Protein AF-W1XGR9-F1 (afdb_monomer)

pLDDT: mean 92.9, std 4.35, range [65.25, 97.06]

Mean predicted aligned error: 4.76 Å

Organism: NCBI:txid408170

Secondary structure (DSSP, 8-state):
-HHHHHHHHHHHHHHHHTT----SPPSSSTT-SSHHHHHHHHHHHHHHHHT--HHHHHHHTT--HHHHHHHHHHTT-

Radius of gyration: 18.59 Å; Cα contacts (8 Å, |Δi|>4): 52; chains: 1; bounding box: 41×20×48 Å

Foldseek 3Di:
DVVVVVVVVVVVVVCVVVVVPPDDDDCQDCPHPDVVSNVLLVVLVVCVVVVHDLVVSCVVSVHDSVSSVVSCVVVVD

Structure (mmCIF, N/CA/C/O backbone):
data_AF-W1XGR9-F1
#
_entry.id   AF-W1XGR9-F1
#
loop_
_atom_site.group_PDB
_atom_site.id
_atom_site.type_symbol
_atom_site.label_atom_id
_atom_site.label_alt_id
_atom_site.label_comp_id
_atom_site.label_asym_id
_atom_site.label_entity_id
_atom_site.label_seq_id
_atom_site.pdbx_PDB_ins_code
_atom_site.Cartn_x
_atom_site.Cartn_y
_atom_site.Cartn_z
_atom_site.occupancy
_atom_site.B_iso_or_equiv
_atom_site.auth_seq_id
_atom_site.auth_comp_id
_atom_site.auth_asym_id
_atom_site.auth_atom_id
_atom_site.pdbx_PDB_model_num
ATOM 1 N N . THR A 1 1 ? 26.572 1.901 -27.151 1.00 65.25 1 THR A N 1
ATOM 2 C CA . THR A 1 1 ? 26.103 2.183 -28.529 1.00 65.25 1 THR A CA 1
ATOM 3 C C . THR A 1 1 ? 24.590 2.203 -28.569 1.00 65.25 1 THR A C 1
ATOM 5 O O . THR A 1 1 ? 23.971 1.389 -27.889 1.00 65.25 1 THR A O 1
ATOM 8 N N . GLU A 1 2 ? 23.999 3.099 -29.359 1.00 82.62 2 GLU A N 1
ATOM 9 C CA . GLU A 1 2 ? 22.541 3.300 -29.474 1.00 82.62 2 GLU A CA 1
ATOM 10 C C . GLU A 1 2 ? 21.746 2.006 -29.751 1.00 82.62 2 GLU A C 1
ATOM 12 O O . GLU A 1 2 ? 20.691 1.790 -29.157 1.00 82.62 2 GLU A O 1
ATOM 17 N N . LYS A 1 3 ? 22.335 1.048 -30.483 1.00 86.00 3 LYS A N 1
ATOM 18 C CA . LYS A 1 3 ? 21.749 -0.279 -30.767 1.00 86.00 3 LYS A CA 1
ATOM 19 C C . LYS A 1 3 ? 21.334 -1.092 -29.527 1.00 86.00 3 LYS A C 1
ATOM 21 O O . LYS A 1 3 ? 20.376 -1.859 -29.589 1.00 86.00 3 LYS A O 1
ATOM 26 N N . TYR A 1 4 ? 22.039 -0.972 -28.398 1.00 90.12 4 TYR A N 1
ATOM 27 C CA . TYR A 1 4 ? 21.661 -1.698 -27.172 1.00 90.12 4 TYR A CA 1
ATOM 28 C C . TYR A 1 4 ? 20.407 -1.102 -26.523 1.00 90.12 4 TYR A C 1
ATOM 30 O O . TYR A 1 4 ? 19.540 -1.842 -26.060 1.00 90.12 4 TYR A O 1
ATOM 38 N N . LYS A 1 5 ? 20.277 0.231 -26.548 1.00 93.44 5 LYS A N 1
ATOM 39 C CA . LYS A 1 5 ? 19.105 0.941 -26.021 1.00 93.44 5 LYS A CA 1
ATOM 40 C C . LYS A 1 5 ? 17.868 0.669 -26.876 1.00 93.44 5 LYS A C 1
ATOM 42 O O . LYS A 1 5 ? 16.789 0.474 -26.327 1.00 93.44 5 LYS A O 1
ATOM 47 N N . GLU A 1 6 ? 18.014 0.611 -28.199 1.00 94.75 6 GLU A N 1
ATOM 48 C CA . GLU A 1 6 ? 16.918 0.281 -29.123 1.00 94.75 6 GLU A CA 1
ATOM 49 C C . GLU A 1 6 ? 16.353 -1.117 -28.867 1.00 94.75 6 GLU A C 1
ATOM 51 O O . GLU A 1 6 ? 15.144 -1.268 -28.689 1.00 94.75 6 GLU A O 1
ATOM 56 N N . ARG A 1 7 ? 17.224 -2.126 -28.747 1.00 94.94 7 ARG A N 1
ATOM 57 C CA . ARG A 1 7 ? 16.807 -3.497 -28.411 1.00 94.94 7 ARG A CA 1
ATOM 58 C C . ARG A 1 7 ? 16.127 -3.568 -27.047 1.00 94.94 7 ARG A C 1
ATOM 60 O O . ARG A 1 7 ? 15.097 -4.223 -26.907 1.00 94.94 7 ARG A O 1
ATOM 67 N N . GLN A 1 8 ? 16.652 -2.848 -26.053 1.00 95.38 8 GLN A N 1
ATOM 68 C CA . GLN A 1 8 ? 16.017 -2.762 -24.738 1.00 95.38 8 GLN A CA 1
ATOM 69 C C . GL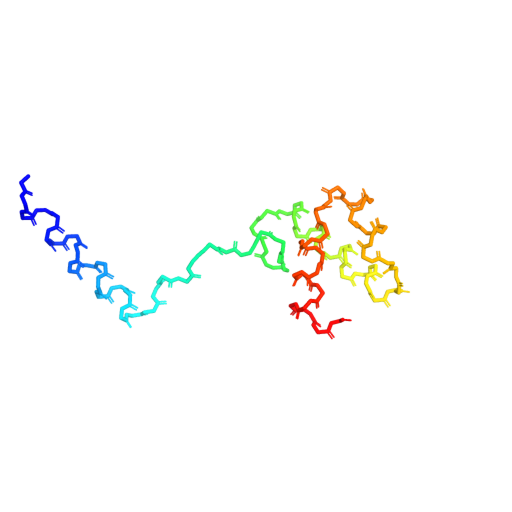N A 1 8 ? 14.624 -2.121 -24.828 1.00 95.38 8 GLN A C 1
ATOM 71 O O . GLN A 1 8 ? 13.678 -2.644 -24.243 1.00 95.38 8 GLN A O 1
ATOM 76 N N . ARG A 1 9 ? 14.465 -1.030 -25.590 1.00 95.88 9 ARG A N 1
ATOM 77 C CA . ARG A 1 9 ? 13.167 -0.369 -25.808 1.00 95.88 9 ARG A CA 1
ATOM 78 C C . ARG A 1 9 ? 12.164 -1.298 -26.485 1.00 95.88 9 ARG A C 1
ATOM 80 O O . ARG A 1 9 ? 11.038 -1.393 -26.005 1.00 95.88 9 ARG A O 1
ATOM 87 N N . GLN A 1 10 ? 12.569 -2.006 -27.541 1.00 96.50 10 GLN A N 1
ATOM 88 C CA . GLN A 1 1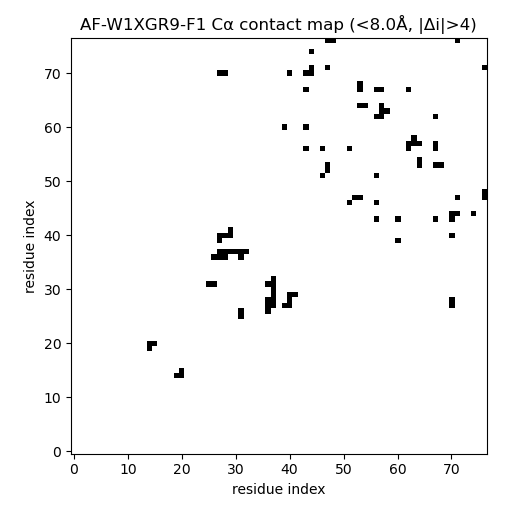0 ? 11.725 -2.999 -28.216 1.00 96.50 10 GLN A CA 1
ATOM 89 C C . GLN A 1 10 ? 11.277 -4.100 -27.244 1.00 96.50 10 GLN A C 1
ATOM 91 O O . GLN A 1 10 ? 10.086 -4.393 -27.155 1.00 96.50 10 GLN A O 1
ATOM 96 N N . GLY A 1 11 ? 12.198 -4.640 -26.439 1.00 96.56 11 GLY A N 1
ATOM 97 C CA . GLY A 1 11 ? 11.869 -5.636 -25.416 1.00 96.56 11 GLY A CA 1
ATOM 98 C C . GLY A 1 11 ? 10.893 -5.111 -24.357 1.00 96.56 11 GLY A C 1
ATOM 99 O O . GLY A 1 11 ? 9.921 -5.786 -24.018 1.00 96.56 11 GLY A O 1
ATOM 100 N N . VAL A 1 12 ? 11.099 -3.881 -23.871 1.00 95.88 12 VAL A N 1
ATOM 101 C CA . VAL A 1 12 ? 10.188 -3.227 -22.916 1.00 95.88 12 VAL A CA 1
ATOM 102 C C . VAL A 1 12 ? 8.801 -3.023 -23.530 1.00 95.88 12 VAL A C 1
ATOM 104 O O . VAL A 1 12 ? 7.808 -3.260 -22.844 1.00 95.88 12 VAL A O 1
ATOM 107 N N . LEU A 1 13 ? 8.710 -2.611 -24.799 1.00 96.62 13 LEU A N 1
ATOM 108 C CA . LEU A 1 13 ? 7.434 -2.442 -25.503 1.00 96.62 13 LEU A CA 1
ATOM 109 C C . LEU A 1 13 ? 6.665 -3.763 -25.588 1.00 96.62 13 LEU A C 1
ATOM 111 O O . LEU A 1 13 ? 5.509 -3.806 -25.171 1.00 96.62 13 LEU A O 1
ATOM 115 N N . LEU A 1 14 ? 7.321 -4.842 -26.021 1.00 97.06 14 LEU A N 1
ATOM 116 C CA . LEU A 1 14 ? 6.710 -6.174 -26.086 1.00 97.06 14 LEU A CA 1
ATOM 117 C C . LEU A 1 14 ? 6.244 -6.656 -24.703 1.00 97.06 14 LEU A C 1
ATOM 119 O O . LEU A 1 14 ? 5.134 -7.162 -24.551 1.00 97.06 14 LEU A O 1
ATOM 123 N N . ALA A 1 15 ? 7.049 -6.453 -23.658 1.00 96.00 15 ALA A N 1
ATOM 124 C CA . ALA A 1 15 ? 6.683 -6.847 -22.298 1.00 96.00 15 ALA A CA 1
ATOM 125 C C . ALA A 1 15 ? 5.548 -5.990 -21.698 1.00 96.00 15 ALA A C 1
ATOM 127 O O . ALA A 1 15 ? 4.748 -6.504 -20.910 1.00 96.00 15 ALA A O 1
ATOM 128 N N . LYS A 1 16 ? 5.443 -4.707 -22.073 1.00 95.25 16 LYS A N 1
ATOM 129 C CA . LYS A 1 16 ? 4.294 -3.850 -21.734 1.00 95.25 16 LYS A CA 1
ATOM 130 C C . LYS A 1 16 ? 3.028 -4.300 -22.459 1.00 95.25 16 LYS A C 1
ATOM 132 O O . LYS A 1 16 ? 2.002 -4.431 -21.801 1.00 95.25 16 LYS A O 1
ATOM 137 N N . GLN A 1 17 ? 3.112 -4.593 -23.760 1.00 95.50 17 GLN A N 1
ATOM 138 C CA . GLN A 1 17 ? 1.996 -5.137 -24.547 1.00 95.50 17 GLN A CA 1
ATOM 139 C C . GLN A 1 17 ? 1.501 -6.473 -23.978 1.00 95.50 17 GLN A C 1
ATOM 141 O O . GLN A 1 17 ? 0.301 -6.687 -23.863 1.00 95.50 17 GLN A O 1
ATOM 146 N N . ALA A 1 18 ? 2.416 -7.328 -23.516 1.00 96.25 18 ALA A N 1
ATOM 147 C CA . ALA A 1 18 ? 2.088 -8.577 -22.832 1.00 96.25 18 ALA A CA 1
ATOM 148 C C . ALA A 1 18 ? 1.571 -8.396 -21.384 1.00 96.25 18 ALA A C 1
ATOM 150 O O . ALA A 1 18 ? 1.366 -9.386 -20.682 1.00 96.25 18 ALA A O 1
ATOM 151 N N . GLY A 1 19 ? 1.424 -7.163 -20.882 1.00 93.31 19 GLY A N 1
ATOM 152 C CA . GLY A 1 19 ? 0.885 -6.882 -19.545 1.00 93.31 19 GLY A CA 1
ATOM 153 C C . GLY A 1 19 ? 1.775 -7.330 -18.377 1.00 93.31 19 GLY A C 1
ATOM 154 O O . GLY A 1 19 ? 1.294 -7.495 -17.252 1.00 93.31 19 GLY A O 1
ATOM 155 N N . ARG A 1 20 ? 3.077 -7.553 -18.609 1.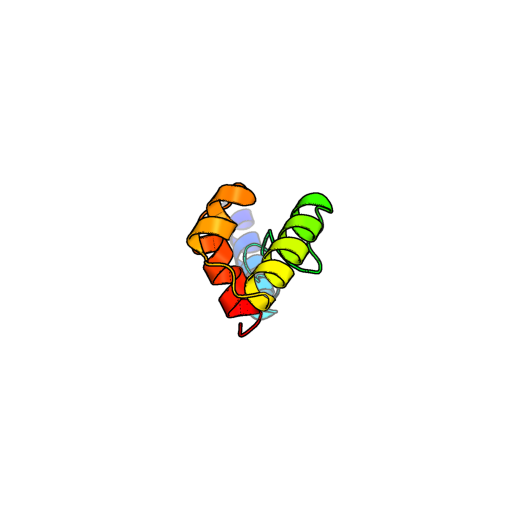00 92.50 20 ARG A N 1
ATOM 156 C CA . ARG A 1 20 ? 4.002 -8.047 -17.570 1.00 92.50 20 ARG A CA 1
ATOM 157 C C . ARG A 1 20 ? 4.334 -6.980 -16.525 1.00 92.50 20 ARG A C 1
ATOM 159 O O . ARG A 1 20 ? 4.546 -7.307 -15.359 1.00 92.50 20 ARG A O 1
ATOM 166 N N . TYR A 1 21 ? 4.360 -5.709 -16.920 1.00 92.56 21 TYR A N 1
ATOM 167 C CA . TYR A 1 21 ? 4.613 -4.595 -16.008 1.00 92.56 21 TYR A CA 1
ATOM 168 C C . TYR A 1 21 ? 3.339 -4.214 -15.246 1.00 92.56 21 TYR A C 1
ATOM 170 O O . TYR A 1 21 ? 2.470 -3.539 -15.786 1.00 92.56 21 TYR A O 1
ATOM 178 N N . LYS A 1 22 ? 3.254 -4.613 -13.972 1.00 90.19 22 LYS A N 1
ATOM 179 C CA . LYS A 1 22 ? 2.109 -4.343 -13.075 1.00 90.19 22 LYS A CA 1
ATOM 180 C C . LYS A 1 22 ? 2.418 -3.322 -11.969 1.00 90.19 22 LYS A C 1
ATOM 182 O O . LYS A 1 22 ? 1.672 -3.198 -11.004 1.00 90.19 22 LYS A O 1
ATOM 187 N N . GLY A 1 23 ? 3.531 -2.599 -12.103 1.00 90.38 23 GLY A N 1
ATOM 188 C CA . GLY A 1 23 ? 4.017 -1.669 -11.085 1.00 90.38 23 GLY A CA 1
ATOM 189 C C . GLY A 1 23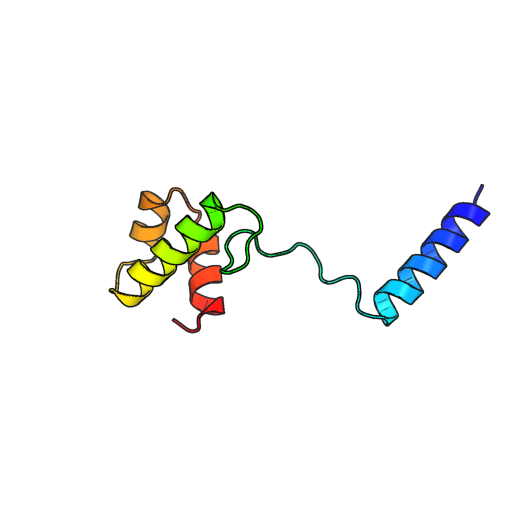 ? 4.585 -2.370 -9.848 1.00 90.38 23 GLY A C 1
ATOM 190 O O . GLY A 1 23 ? 4.929 -3.554 -9.880 1.00 90.38 23 GLY A O 1
ATOM 191 N N . ARG A 1 24 ? 4.725 -1.611 -8.756 1.0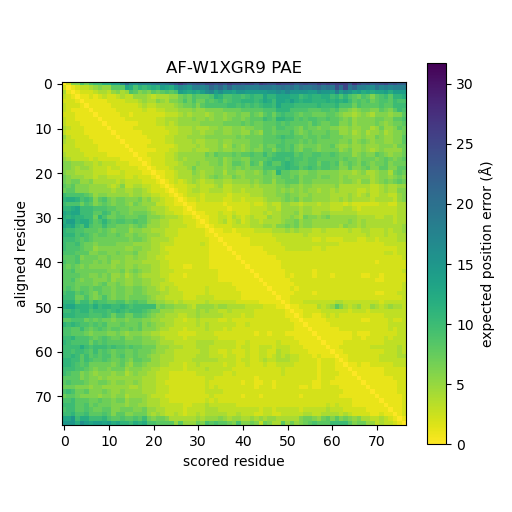0 89.00 24 ARG A N 1
ATOM 192 C CA . ARG A 1 24 ? 5.243 -2.126 -7.485 1.00 89.00 24 ARG A CA 1
ATOM 193 C C . ARG A 1 24 ? 4.146 -2.918 -6.759 1.00 89.00 24 ARG A C 1
ATOM 195 O O . ARG A 1 24 ? 3.074 -2.357 -6.538 1.00 89.00 24 ARG A O 1
ATOM 202 N N . PRO A 1 25 ? 4.405 -4.170 -6.339 1.00 87.31 25 PRO A N 1
ATOM 203 C CA . PRO A 1 25 ? 3.456 -4.924 -5.528 1.00 87.31 25 PRO A CA 1
ATOM 204 C C . PRO A 1 25 ? 3.137 -4.210 -4.213 1.00 87.31 25 PRO A C 1
ATOM 206 O O . PRO A 1 25 ? 4.018 -3.599 -3.601 1.00 87.31 25 PRO A O 1
ATOM 209 N N . THR A 1 26 ? 1.890 -4.321 -3.761 1.00 88.25 26 THR A N 1
ATOM 210 C CA . THR A 1 26 ? 1.462 -3.784 -2.467 1.00 88.25 26 THR A CA 1
ATOM 211 C C . THR A 1 26 ? 2.220 -4.465 -1.331 1.00 88.25 26 THR A C 1
ATOM 213 O O . THR A 1 26 ? 2.285 -5.690 -1.259 1.00 88.25 26 THR A O 1
ATOM 216 N N . GLU A 1 27 ? 2.793 -3.669 -0.427 1.00 88.75 27 GLU A N 1
ATOM 217 C CA . GLU A 1 27 ? 3.610 -4.196 0.670 1.00 88.75 27 GLU A CA 1
ATOM 218 C C . GLU A 1 27 ? 2.784 -4.889 1.763 1.00 88.75 27 GLU A C 1
ATOM 220 O O . GLU A 1 27 ? 3.198 -5.929 2.277 1.00 88.75 27 GLU A O 1
ATOM 225 N N . TYR A 1 28 ? 1.626 -4.318 2.102 1.00 91.25 28 TYR A N 1
ATOM 226 C CA . TYR A 1 28 ? 0.672 -4.856 3.071 1.00 91.25 28 TYR A CA 1
ATOM 227 C C . TYR A 1 28 ? -0.460 -5.537 2.310 1.00 91.25 28 TYR A C 1
ATOM 229 O O . TYR A 1 28 ? -1.380 -4.887 1.815 1.00 91.25 28 TYR A O 1
ATOM 237 N N . ALA A 1 29 ? -0.333 -6.847 2.154 1.00 89.44 29 ALA A N 1
ATOM 238 C CA . ALA A 1 29 ? -1.231 -7.677 1.368 1.00 89.44 29 ALA A CA 1
ATOM 239 C C . ALA A 1 29 ? -1.326 -9.071 2.008 1.00 89.44 29 ALA A C 1
ATOM 241 O O . ALA A 1 29 ? -0.362 -9.502 2.656 1.00 89.44 29 ALA A O 1
ATOM 242 N N . PRO A 1 30 ? -2.427 -9.814 1.788 1.00 89.44 30 PRO A N 1
ATOM 243 C CA . PRO A 1 30 ? -2.602 -11.147 2.367 1.00 89.44 30 PRO A CA 1
ATOM 244 C C . PRO A 1 30 ? -1.529 -12.131 1.880 1.00 89.44 30 PRO A C 1
ATOM 246 O O . PRO A 1 30 ? -1.117 -13.024 2.613 1.00 89.44 30 PRO A O 1
ATOM 249 N N . ASN A 1 31 ? -1.019 -11.925 0.666 1.00 88.19 31 ASN A N 1
ATOM 250 C CA . ASN A 1 31 ? 0.040 -12.708 0.035 1.00 88.19 31 ASN A CA 1
ATOM 251 C C . ASN A 1 31 ? 1.398 -11.978 0.008 1.00 88.19 31 ASN A C 1
ATOM 253 O O . ASN A 1 31 ? 2.251 -12.302 -0.821 1.00 88.19 31 ASN A O 1
ATOM 257 N N . SER A 1 32 ? 1.612 -10.983 0.879 1.00 90.50 32 SER A N 1
ATOM 258 C CA . SER A 1 32 ? 2.902 -10.290 0.949 1.00 90.50 32 SER A CA 1
ATOM 259 C C . SER A 1 32 ? 4.034 -11.279 1.232 1.00 90.50 32 SER A C 1
ATOM 261 O O . SER A 1 32 ? 3.904 -12.172 2.075 1.00 90.50 32 SER A O 1
ATOM 263 N N . LYS A 1 33 ? 5.161 -11.113 0.525 1.00 89.94 33 LYS A N 1
ATOM 264 C CA . LYS A 1 33 ? 6.350 -11.965 0.687 1.00 89.94 33 LYS A CA 1
ATOM 265 C C . LYS A 1 33 ? 6.961 -11.843 2.083 1.00 89.94 33 LYS A C 1
ATOM 267 O O . LYS A 1 33 ? 7.558 -12.798 2.567 1.00 89.94 33 LYS A O 1
ATOM 272 N N . ASN A 1 34 ? 6.830 -10.676 2.717 1.00 93.00 34 ASN A N 1
ATOM 273 C CA . ASN A 1 34 ? 7.350 -10.449 4.060 1.00 93.00 34 ASN A CA 1
ATOM 274 C C . ASN A 1 34 ? 6.312 -10.912 5.107 1.0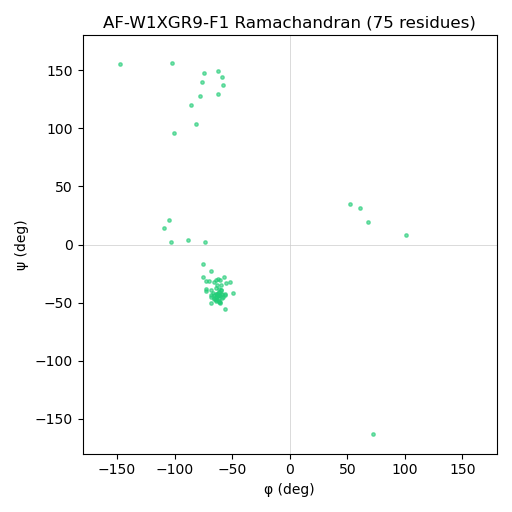0 93.00 34 ASN A C 1
ATOM 276 O O . ASN A 1 34 ? 5.209 -10.353 5.143 1.00 93.00 34 ASN A O 1
ATOM 280 N N . PRO A 1 35 ? 6.651 -11.881 5.980 1.00 92.75 35 PRO A N 1
ATOM 281 C CA . PRO A 1 35 ? 5.714 -12.426 6.961 1.00 92.75 35 PRO A CA 1
ATOM 282 C C . PRO A 1 35 ? 5.238 -11.386 7.983 1.00 92.75 35 PRO A C 1
ATOM 284 O O . PRO A 1 35 ? 4.067 -11.404 8.352 1.00 92.75 35 PRO A O 1
ATOM 287 N N . GLN A 1 36 ? 6.091 -10.438 8.384 1.00 93.12 36 GLN A N 1
ATOM 288 C CA . GLN A 1 36 ? 5.723 -9.380 9.332 1.00 93.12 36 GLN A CA 1
ATOM 289 C C . GLN A 1 36 ? 4.672 -8.445 8.729 1.00 93.12 36 GLN A C 1
ATOM 291 O O . GLN A 1 36 ? 3.651 -8.163 9.349 1.00 93.12 36 GLN A O 1
ATOM 296 N N . LYS A 1 37 ? 4.867 -8.014 7.477 1.00 92.69 37 LYS A N 1
ATOM 297 C CA . LYS A 1 37 ? 3.902 -7.135 6.791 1.00 92.69 37 LYS A CA 1
ATOM 298 C C . LYS A 1 37 ? 2.566 -7.828 6.538 1.00 92.69 37 LYS A C 1
ATOM 300 O O . LYS A 1 37 ? 1.523 -7.177 6.572 1.00 92.69 37 LYS A O 1
ATOM 305 N N . ARG A 1 38 ? 2.591 -9.142 6.306 1.00 94.94 38 ARG A N 1
ATOM 306 C CA . ARG A 1 38 ? 1.381 -9.963 6.204 1.00 94.94 38 ARG A CA 1
ATOM 307 C C . ARG A 1 38 ? 0.630 -10.029 7.534 1.00 94.94 38 ARG A C 1
ATOM 309 O O . ARG A 1 38 ? -0.586 -9.873 7.527 1.00 94.94 38 ARG A O 1
ATOM 316 N N . LEU A 1 39 ? 1.341 -10.208 8.649 1.00 94.31 39 LEU A N 1
ATOM 317 C CA . LEU A 1 39 ? 0.738 -10.194 9.983 1.00 94.31 39 LEU A CA 1
ATOM 318 C C . LEU A 1 39 ? 0.091 -8.836 10.281 1.00 94.31 39 LEU A C 1
ATOM 320 O O . LEU A 1 39 ? -1.088 -8.789 10.605 1.00 94.31 39 LEU A O 1
ATOM 324 N N . VAL A 1 40 ? 0.817 -7.735 10.056 1.00 94.75 40 VAL A N 1
ATOM 325 C CA . VAL A 1 40 ? 0.285 -6.371 10.234 1.00 94.75 40 VAL A CA 1
ATOM 326 C C . VAL A 1 40 ? -0.971 -6.145 9.388 1.00 94.75 40 VAL A C 1
ATOM 328 O O . VAL A 1 40 ? -1.958 -5.611 9.882 1.00 94.75 40 VAL A O 1
ATOM 331 N N . TYR A 1 41 ? -0.984 -6.595 8.128 1.00 95.56 41 TYR A N 1
ATOM 332 C CA . TYR A 1 41 ? -2.179 -6.514 7.283 1.00 95.56 41 TYR A CA 1
ATOM 333 C C . TYR A 1 41 ? -3.381 -7.249 7.900 1.00 95.56 41 TYR A C 1
ATOM 335 O O . TYR A 1 41 ? -4.482 -6.702 7.922 1.00 95.56 41 TYR A O 1
ATOM 343 N N . GLN A 1 42 ? -3.183 -8.467 8.414 1.00 95.06 42 GLN A N 1
ATOM 344 C CA . GLN A 1 42 ? -4.254 -9.245 9.047 1.00 95.06 42 GLN A CA 1
ATOM 345 C C . GLN A 1 42 ? -4.787 -8.556 10.308 1.00 95.06 42 GLN A C 1
ATOM 347 O O . GLN A 1 42 ? -6.004 -8.485 10.485 1.00 95.06 42 GLN A O 1
ATOM 352 N N . THR A 1 43 ? -3.898 -8.004 11.138 1.00 95.25 43 THR A N 1
ATOM 353 C CA . THR A 1 43 ? -4.269 -7.234 12.333 1.00 95.25 43 THR A CA 1
ATOM 354 C C . THR A 1 43 ? -5.107 -6.013 11.965 1.00 95.25 43 THR A C 1
ATOM 356 O O . THR A 1 43 ? -6.215 -5.864 12.471 1.00 95.25 43 THR A O 1
ATOM 359 N N . VAL A 1 44 ? -4.650 -5.206 11.003 1.00 95.44 44 VAL A N 1
ATOM 360 C CA . VAL A 1 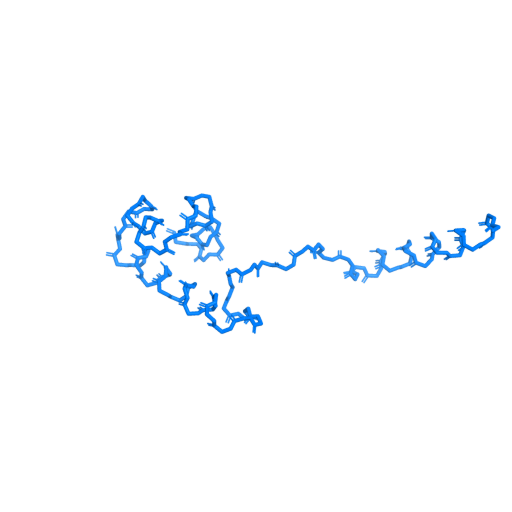44 ? -5.377 -4.016 10.528 1.00 95.44 44 VAL A CA 1
ATOM 361 C C . VAL A 1 44 ? -6.761 -4.380 9.984 1.00 95.44 44 VAL A C 1
ATOM 363 O O . VAL A 1 44 ? -7.738 -3.699 10.277 1.00 95.44 44 VAL A O 1
ATOM 3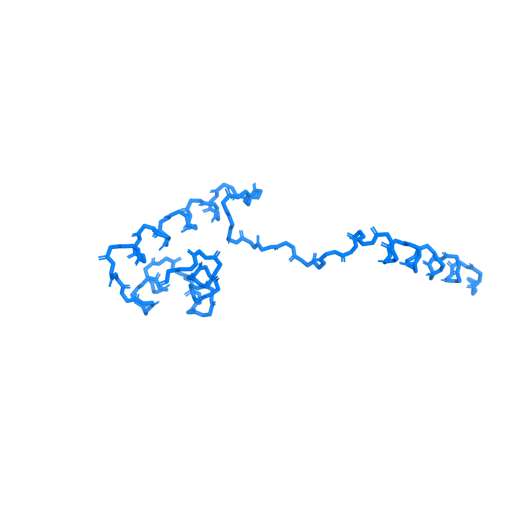66 N N . VAL A 1 45 ? -6.880 -5.465 9.210 1.00 95.94 45 VAL A N 1
ATOM 367 C CA . VAL A 1 45 ? -8.181 -5.930 8.697 1.00 95.94 45 VAL A CA 1
ATOM 368 C C . VAL A 1 45 ? -9.109 -6.368 9.833 1.00 95.94 45 VAL A C 1
ATOM 370 O O . VAL A 1 45 ? -10.311 -6.119 9.756 1.00 95.94 45 VAL A O 1
ATOM 373 N N . LYS A 1 46 ? -8.580 -7.005 10.884 1.00 96.00 46 LYS A N 1
ATOM 374 C CA . LYS A 1 46 ? -9.362 -7.384 12.068 1.00 96.00 46 LYS A CA 1
ATOM 375 C C . LYS A 1 46 ? -9.885 -6.146 12.804 1.00 96.00 46 LYS A C 1
ATOM 377 O O . LYS A 1 46 ? -11.085 -6.077 13.041 1.00 96.00 46 LYS A O 1
ATOM 382 N N . GLN A 1 47 ? -9.024 -5.167 13.071 1.00 94.69 47 GLN A N 1
ATOM 383 C CA . GLN A 1 47 ? -9.384 -3.914 13.750 1.00 94.69 47 GLN A CA 1
ATOM 384 C C . GLN A 1 47 ? -10.425 -3.104 12.965 1.00 94.69 47 GLN A C 1
ATOM 386 O O . GLN A 1 47 ? -11.442 -2.679 13.508 1.00 94.69 47 GLN A O 1
ATOM 391 N N . LEU A 1 48 ? -10.257 -3.003 11.640 1.00 94.88 48 LEU A N 1
ATOM 392 C CA . LEU A 1 48 ? -11.244 -2.359 10.766 1.00 94.88 48 LEU A CA 1
ATOM 393 C C . LEU A 1 48 ? -12.621 -3.039 10.824 1.00 94.88 48 LEU A C 1
ATOM 395 O O . LEU A 1 48 ? -13.636 -2.356 10.731 1.00 94.88 48 LEU A O 1
ATOM 399 N N . LYS A 1 49 ? -12.671 -4.368 10.980 1.00 94.75 49 LYS A N 1
ATOM 400 C CA . LYS A 1 49 ? -13.930 -5.116 11.149 1.00 94.75 49 LYS A CA 1
ATOM 401 C C . LYS A 1 49 ? -14.532 -4.968 12.546 1.00 94.75 49 LYS A C 1
ATOM 403 O O . LYS A 1 49 ? -15.741 -5.106 12.684 1.00 94.75 49 LYS A O 1
ATOM 408 N N . GLN A 1 50 ? -13.704 -4.728 13.561 1.00 94.31 50 GLN A N 1
ATOM 409 C CA . GLN A 1 50 ? -14.145 -4.481 14.937 1.00 94.31 50 GLN A CA 1
ATOM 410 C C . GLN A 1 50 ? -14.731 -3.073 15.120 1.00 94.31 50 GLN A C 1
ATOM 412 O O . GLN A 1 50 ? -15.478 -2.857 16.068 1.00 94.31 50 GLN A O 1
ATOM 417 N N . GLY A 1 51 ? -14.466 -2.157 14.182 1.00 92.69 51 GLY A N 1
ATOM 418 C CA . GLY A 1 51 ? -15.005 -0.795 14.184 1.00 92.69 51 GLY A CA 1
ATOM 419 C C . GLY A 1 51 ? -14.021 0.268 14.673 1.00 92.69 51 GLY A C 1
ATOM 420 O O . GLY A 1 51 ? -14.422 1.421 14.824 1.00 92.69 51 GLY A O 1
ATOM 421 N N . ASP A 1 52 ? -12.751 -0.093 14.880 1.00 93.50 52 ASP A N 1
ATOM 422 C CA . ASP A 1 52 ? -11.712 0.835 15.333 1.00 93.50 52 ASP A CA 1
ATOM 423 C C . ASP A 1 52 ? -11.486 1.962 14.317 1.00 93.50 52 ASP A C 1
ATOM 425 O O . ASP A 1 52 ? -11.621 1.791 13.093 1.00 93.50 52 ASP A O 1
ATOM 429 N N . THR A 1 53 ? -11.102 3.144 14.803 1.00 94.94 53 THR A N 1
ATOM 430 C CA . THR A 1 53 ? -10.883 4.276 13.905 1.00 94.94 53 THR A CA 1
ATOM 431 C C . THR A 1 53 ? -9.578 4.116 13.126 1.00 94.94 53 THR A C 1
ATOM 433 O O . THR A 1 53 ? -8.556 3.633 13.613 1.00 94.94 53 THR A O 1
ATOM 436 N N . VAL A 1 54 ? -9.562 4.624 11.889 1.00 94.94 54 VAL A N 1
ATOM 437 C CA . VAL A 1 54 ? -8.357 4.626 11.035 1.00 94.94 54 VAL A CA 1
ATOM 438 C C . VAL A 1 54 ? -7.175 5.347 11.705 1.00 94.94 54 VAL A C 1
ATOM 440 O O . VAL A 1 54 ? -6.018 5.055 11.406 1.00 94.94 54 VAL A O 1
ATOM 443 N N . ALA A 1 55 ? -7.462 6.308 12.588 1.00 95.06 55 ALA A N 1
ATOM 444 C CA . ALA A 1 55 ? -6.461 7.058 13.333 1.00 95.06 55 ALA A CA 1
ATOM 445 C C . ALA A 1 55 ? -5.738 6.185 14.363 1.00 95.06 55 ALA A C 1
ATOM 447 O O . ALA A 1 55 ? -4.509 6.167 14.380 1.00 95.06 55 ALA A O 1
ATOM 448 N N . GLU A 1 56 ? -6.500 5.464 15.180 1.00 95.44 56 GLU A N 1
ATOM 449 C CA . GLU A 1 56 ? -5.980 4.590 16.235 1.00 95.44 56 GLU A CA 1
ATOM 450 C C . GLU A 1 56 ? -5.177 3.442 15.629 1.00 95.44 56 GLU A C 1
ATOM 452 O O . GLU A 1 56 ? -4.015 3.256 15.985 1.00 95.44 56 GLU A O 1
ATOM 457 N N . ILE A 1 57 ? -5.732 2.784 14.605 1.00 95.31 57 ILE A N 1
ATOM 458 C CA . ILE A 1 57 ? -5.072 1.684 13.891 1.00 95.31 57 ILE A CA 1
ATOM 459 C C . ILE A 1 57 ? -3.711 2.116 13.333 1.00 95.31 57 ILE A C 1
ATOM 461 O O . ILE A 1 57 ? -2.735 1.367 13.400 1.00 95.31 57 ILE A O 1
ATOM 465 N N . ALA A 1 58 ? -3.640 3.318 12.752 1.00 95.88 58 ALA A N 1
ATOM 466 C CA . ALA A 1 58 ? -2.404 3.844 12.187 1.00 95.88 58 ALA A CA 1
ATOM 467 C C . ALA A 1 58 ? -1.335 4.050 13.271 1.00 95.88 58 ALA A C 1
ATOM 469 O O . ALA A 1 58 ? -0.198 3.618 13.092 1.00 95.88 58 ALA A O 1
ATOM 470 N N . THR A 1 59 ? -1.709 4.664 14.394 1.00 95.75 59 THR A N 1
ATOM 471 C CA . THR A 1 59 ? -0.793 4.936 15.508 1.00 95.75 59 THR A CA 1
ATOM 472 C C . THR A 1 59 ? -0.304 3.646 16.167 1.00 95.75 59 THR A C 1
ATOM 474 O O . THR A 1 59 ? 0.897 3.482 16.355 1.00 95.75 59 THR A O 1
ATOM 477 N N . GLU A 1 60 ? -1.205 2.706 16.457 1.00 94.12 60 GLU A N 1
ATOM 478 C CA . GLU A 1 60 ? -0.882 1.454 17.153 1.00 94.12 60 GLU A CA 1
ATOM 479 C C . GLU A 1 60 ? 0.019 0.532 16.320 1.00 94.12 60 GLU A C 1
ATOM 481 O O . GLU A 1 60 ? 0.982 -0.037 16.827 1.00 94.12 60 GLU A O 1
ATOM 486 N N . ASN A 1 61 ? -0.247 0.423 15.015 1.00 92.31 61 ASN A N 1
ATOM 487 C CA . ASN A 1 61 ? 0.521 -0.447 14.122 1.00 92.31 61 ASN A CA 1
ATOM 488 C C . ASN A 1 61 ? 1.749 0.252 13.505 1.00 92.31 61 ASN A C 1
ATOM 490 O O . ASN A 1 61 ? 2.411 -0.328 12.639 1.00 92.31 61 ASN A O 1
ATOM 494 N N . GLY A 1 62 ? 2.038 1.504 13.884 1.00 93.25 62 GLY A N 1
ATOM 495 C CA . GLY A 1 62 ? 3.140 2.291 13.318 1.00 93.25 62 GLY A CA 1
ATOM 496 C C . GLY A 1 62 ? 3.009 2.528 11.807 1.00 93.25 62 GLY A C 1
ATOM 497 O O . GLY A 1 62 ? 4.007 2.580 11.086 1.00 93.25 62 GLY A O 1
ATOM 498 N N . LEU A 1 63 ? 1.777 2.622 11.302 1.00 93.75 63 LEU A N 1
ATOM 499 C CA . LEU A 1 63 ? 1.468 2.809 9.888 1.00 93.75 63 LEU A CA 1
ATOM 500 C C . LEU A 1 63 ? 1.083 4.253 9.584 1.00 93.75 63 LEU A C 1
ATOM 502 O O . LEU A 1 63 ? 0.546 4.988 10.406 1.00 93.75 63 LEU A O 1
ATOM 506 N N . SER A 1 64 ? 1.258 4.650 8.327 1.00 95.44 64 SER A N 1
ATOM 507 C CA . SER A 1 64 ? 0.661 5.891 7.848 1.00 95.44 64 SER A CA 1
ATOM 508 C C . SER A 1 64 ? -0.842 5.705 7.597 1.00 95.44 64 SER A C 1
ATOM 510 O O . SER A 1 64 ? -1.271 4.700 7.023 1.00 95.44 64 SER A O 1
ATOM 512 N N . ARG A 1 65 ? -1.659 6.707 7.948 1.00 95.19 65 ARG A N 1
ATOM 513 C CA . ARG A 1 65 ? -3.118 6.707 7.696 1.00 95.19 65 ARG A CA 1
ATOM 514 C C . ARG A 1 65 ? -3.486 6.352 6.242 1.00 95.19 65 ARG A C 1
ATOM 516 O O . ARG A 1 65 ? -4.402 5.553 6.053 1.00 95.19 65 ARG A O 1
ATOM 523 N N . PRO A 1 66 ? -2.780 6.851 5.199 1.00 95.62 66 PRO A N 1
ATOM 524 C CA . PRO A 1 66 ? -3.063 6.462 3.815 1.00 95.62 66 PRO A CA 1
ATOM 525 C C . PRO A 1 66 ? -2.887 4.963 3.552 1.00 95.62 66 PRO A C 1
ATOM 527 O O . PRO A 1 66 ? -3.575 4.407 2.701 1.00 95.62 66 PRO A O 1
ATOM 530 N N . THR A 1 67 ? -1.980 4.296 4.267 1.00 94.62 67 THR A N 1
ATOM 531 C CA . THR A 1 67 ? -1.782 2.844 4.154 1.00 94.62 67 THR A CA 1
ATOM 532 C C . THR A 1 67 ? -2.986 2.095 4.710 1.00 94.62 67 THR A C 1
ATOM 534 O O . THR A 1 67 ? -3.498 1.198 4.044 1.00 94.62 67 THR A O 1
ATOM 537 N N . VAL A 1 68 ? -3.503 2.523 5.863 1.00 95.44 68 VAL A N 1
ATOM 538 C CA . VAL A 1 68 ? -4.724 1.955 6.450 1.00 95.44 68 VAL A CA 1
ATOM 539 C C . VAL A 1 68 ? -5.927 2.188 5.529 1.00 95.44 68 VAL A C 1
ATOM 541 O O . VAL A 1 68 ? -6.658 1.246 5.236 1.00 95.44 68 VAL A O 1
ATOM 544 N N . TYR A 1 69 ? -6.081 3.387 4.952 1.00 95.94 69 TYR A N 1
ATOM 545 C CA . TYR A 1 69 ? -7.127 3.655 3.952 1.00 95.94 69 TYR A CA 1
ATOM 546 C C . TYR A 1 69 ? -7.002 2.793 2.689 1.00 95.94 69 TYR A C 1
ATOM 548 O O . TYR A 1 69 ? -8.014 2.336 2.157 1.00 95.94 69 TYR A O 1
ATOM 556 N N . LYS A 1 70 ? -5.781 2.536 2.201 1.00 94.06 70 LYS A N 1
ATOM 557 C CA . LYS A 1 70 ? -5.556 1.621 1.068 1.00 94.06 70 LYS A CA 1
ATOM 558 C C . LYS A 1 70 ? -5.984 0.196 1.407 1.00 94.06 70 LYS A C 1
ATOM 560 O O . LYS A 1 70 ? -6.620 -0.443 0.575 1.00 94.06 70 LYS A O 1
ATOM 565 N N . ILE A 1 71 ? -5.661 -0.283 2.610 1.00 94.00 71 ILE A N 1
ATOM 566 C CA . ILE A 1 71 ? -6.067 -1.612 3.088 1.00 94.00 71 ILE A CA 1
ATOM 567 C C . ILE A 1 71 ? -7.590 -1.686 3.216 1.00 94.00 71 ILE A C 1
ATOM 569 O O . ILE A 1 71 ? -8.188 -2.645 2.734 1.00 94.00 71 ILE A O 1
ATOM 573 N N . LYS A 1 72 ? -8.215 -0.656 3.793 1.00 94.62 72 LYS A N 1
ATOM 574 C CA . LYS A 1 72 ? -9.668 -0.529 3.922 1.00 94.62 72 LYS A CA 1
ATOM 575 C C . LYS A 1 72 ? -10.361 -0.625 2.555 1.00 94.62 72 LYS A C 1
ATOM 577 O O . LYS A 1 72 ? -11.134 -1.548 2.315 1.00 94.62 72 LYS A O 1
ATOM 582 N N . LYS A 1 73 ? -9.955 0.232 1.609 1.00 94.19 73 LYS A N 1
ATOM 583 C CA . LYS A 1 73 ? -10.477 0.249 0.233 1.00 94.19 73 LYS A CA 1
ATOM 584 C C . LYS A 1 73 ? -10.260 -1.074 -0.507 1.00 94.19 73 LYS A C 1
ATOM 586 O O . LYS A 1 73 ? -11.137 -1.500 -1.242 1.00 94.19 73 LYS A O 1
ATOM 591 N N . ALA A 1 74 ? -9.109 -1.724 -0.331 1.00 90.81 74 ALA A N 1
ATOM 592 C CA . ALA A 1 74 ? -8.817 -3.001 -0.987 1.00 90.81 74 ALA A CA 1
ATOM 593 C C . ALA A 1 74 ? -9.688 -4.164 -0.476 1.00 90.81 74 ALA A C 1
ATOM 595 O O . ALA A 1 74 ? -9.839 -5.153 -1.186 1.00 90.81 74 ALA A O 1
ATOM 596 N N . ASN A 1 75 ? -10.236 -4.053 0.738 1.00 90.12 75 ASN A N 1
ATOM 597 C CA . ASN A 1 75 ? -11.093 -5.065 1.357 1.00 90.12 75 ASN A CA 1
ATOM 598 C C . ASN A 1 75 ? -12.589 -4.705 1.330 1.00 90.12 75 ASN A C 1
ATOM 600 O O . ASN A 1 75 ? -13.384 -5.472 1.865 1.00 90.12 75 ASN A O 1
ATOM 604 N N . ASN A 1 76 ? -12.973 -3.570 0.732 1.00 89.38 76 ASN A N 1
ATOM 605 C CA . ASN A 1 76 ? -14.345 -3.041 0.748 1.00 89.38 76 ASN A CA 1
ATOM 606 C C . ASN A 1 76 ? -14.948 -2.927 2.165 1.00 89.38 76 ASN A C 1
ATOM 608 O O . ASN A 1 76 ? -16.141 -3.155 2.354 1.00 89.38 76 ASN A O 1
ATOM 612 N N . LEU A 1 77 ? -14.103 -2.601 3.147 1.00 84.56 77 LEU A N 1
ATOM 613 C CA . LEU A 1 77 ? -14.491 -2.249 4.519 1.00 84.56 77 LEU A CA 1
ATOM 614 C C . LEU A 1 77 ? -14.651 -0.729 4.630 1.00 84.56 77 LEU A C 1
ATOM 616 O O . LEU A 1 77 ? -15.319 -0.247 5.567 1.00 84.56 77 LEU A O 1
#

Nearest PDB structures (foldseek):
  2r0q-assembly1_E  TM=8.827E-01  e=1.457E-05  Staphylococcus aureus
  2r0q-assembly1_F  TM=8.227E-01  e=2.549E-05  Staphylococcus aureus
  1trr-assembly1_A  TM=5.218E-01  e=8.765E-01  Escherichia coli
  1tro-assembly2_E  TM=4.690E-01  e=1.441E+00  Escherichia coli str. K-12 substr. W3110
  5yi2-assembly2_E  TM=4.064E-01  e=2.856E+00  Lactococcus lactis subsp. lactis Il1403

Solvent-accessible surface area (backbone atoms only — not comparable to full-atom values): 4612 Å² total; per-residue (Å²): 114,72,70,60,57,52,54,49,50,54,52,50,50,54,39,50,76,69,60,69,74,77,76,79,77,67,66,63,28,94,81,27,87,50,66,67,40,20,50,53,38,53,50,54,55,50,40,57,72,74,65,56,52,65,67,57,55,14,64,76,70,75,45,56,54,70,57,52,52,51,52,35,63,74,66,78,106

Sequence (77 aa):
TEKYKERQRQGVLLAKQAGRYKGRPTEYAPNSKNPQKRLVYQTVVKQLKQGDTVAEIAT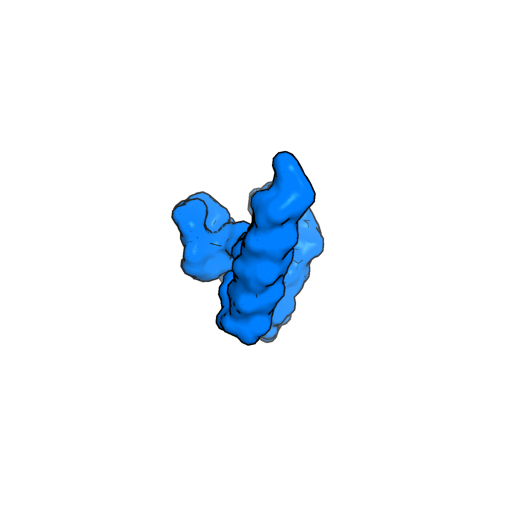ENGLSRPTVYKIKKANNL